Protein AF-A0A401PJQ5-F1 (afdb_monomer_lite)

Foldseek 3Di:
DVVVVVVVVVVVVVVVVVVVVVCVVPVDPDPPPPVPPPPPDQVPDPPDDPPVDPDPPPDDDDDPDPDDDDDDDPPPAPCCCVNPCNCVPPVPSNVCVVVVVDDDDHDDDDPPPDPDPPVPPPD

Secondary structure (DSSP, 8-state):
-HHHHHHHHHHHHHHHHHHHHHHHHHHS-------S-----GGGPPPPP--S-----SSPPPPS-S-------TT--HHHHTSTTHHHH-HHHHHHHHTTSS------PPSP-----------

Sequence (123 aa):
MRLRSSLFACCGLLVQLFGMAVFMRGFFPAPVKSFGSVKAKVSEIPGEPVLGLTSNWTRPPSPLFGRIVVMLVDALREDFVFGPKGRQFMPYVRHLVEQGSSHSFIAKAWPPTVTMPRIKVTF

pLDDT: mean 74.14, std 17.36, range [36.75, 95.88]

Radius of gyration: 26.5 Å; chains: 1; bounding box: 48×59×68 Å

Organism: Scyliorhinus torazame (NCBI:txid75743)

InterPro domains:
  IPR017850 Alkaline-phosphatase-like, core domain superfamily [SSF53649] (58-118)
  IPR039527 GPI ethanolamine phosphate transferase 2 [PTHR23072] (4-120)

Structure (mmCIF, N/CA/C/O backbone):
data_AF-A0A401PJQ5-F1
#
_entry.id   AF-A0A401PJQ5-F1
#
loop_
_atom_site.group_PDB
_atom_site.id
_atom_site.type_symbol
_atom_site.label_atom_id
_atom_site.label_alt_id
_atom_site.label_comp_id
_atom_site.label_asym_id
_atom_site.label_entity_id
_atom_site.label_seq_id
_atom_site.pdbx_PDB_ins_code
_atom_site.Cartn_x
_atom_site.Cartn_y
_atom_site.Cartn_z
_atom_site.occupancy
_atom_site.B_iso_or_equiv
_atom_site.auth_seq_id
_atom_site.auth_comp_id
_atom_site.auth_asym_id
_atom_site.auth_atom_id
_atom_site.pdbx_PDB_model_num
ATOM 1 N N . MET A 1 1 ? 12.754 43.739 44.731 1.00 54.50 1 MET A N 1
ATOM 2 C CA . MET A 1 1 ? 12.802 42.284 44.431 1.00 54.50 1 MET A CA 1
ATOM 3 C C . MET A 1 1 ? 12.071 41.875 43.141 1.00 54.50 1 MET A C 1
ATOM 5 O O . MET A 1 1 ? 12.561 40.983 42.465 1.00 54.50 1 MET A O 1
ATOM 9 N N . ARG A 1 2 ? 10.968 42.533 42.737 1.00 59.19 2 ARG A N 1
ATOM 10 C CA . ARG A 1 2 ? 10.172 42.160 41.541 1.00 59.19 2 ARG A CA 1
ATOM 11 C C . ARG A 1 2 ? 10.888 42.314 40.183 1.00 59.19 2 ARG A C 1
ATOM 13 O O . ARG A 1 2 ? 10.702 41.472 39.314 1.00 59.19 2 ARG A O 1
ATOM 20 N N . LEU A 1 3 ? 11.755 43.321 40.014 1.00 61.19 3 LEU A N 1
ATOM 21 C CA . LEU A 1 3 ? 12.453 43.563 38.735 1.00 61.19 3 LEU A CA 1
ATOM 22 C C . LEU A 1 3 ? 13.397 42.416 38.329 1.00 61.19 3 LEU A C 1
ATOM 24 O O . LEU A 1 3 ? 13.451 42.034 37.166 1.00 61.19 3 LEU A O 1
ATOM 28 N N . ARG A 1 4 ? 14.119 41.838 39.298 1.00 72.56 4 ARG A N 1
ATOM 29 C CA . ARG A 1 4 ? 15.078 40.748 39.047 1.00 72.56 4 ARG A CA 1
ATOM 30 C C . ARG A 1 4 ? 14.359 39.448 38.681 1.00 72.56 4 ARG A C 1
ATOM 32 O O . ARG A 1 4 ? 14.789 38.761 37.770 1.00 72.56 4 ARG A O 1
ATOM 39 N N . SER A 1 5 ? 13.229 39.158 39.330 1.00 73.31 5 SER A N 1
ATOM 40 C CA . SER A 1 5 ? 12.391 37.991 39.016 1.00 73.31 5 SER A CA 1
ATOM 41 C C . SER A 1 5 ? 11.755 38.079 37.621 1.00 73.31 5 SER A C 1
ATOM 43 O O . SER A 1 5 ? 11.717 37.076 36.914 1.00 73.31 5 SER A O 1
ATOM 45 N N . SER A 1 6 ? 11.347 39.277 37.187 1.00 80.81 6 SER A N 1
ATOM 46 C CA . SER A 1 6 ? 10.815 39.506 35.835 1.00 80.81 6 SER A CA 1
ATOM 47 C C . SER A 1 6 ? 11.846 39.214 34.735 1.00 80.81 6 SER A C 1
ATOM 49 O O . SER A 1 6 ? 11.525 38.575 33.735 1.00 80.81 6 SER A O 1
ATOM 51 N N . LEU A 1 7 ? 13.112 39.595 34.944 1.00 85.50 7 LEU A N 1
ATOM 52 C CA . LEU A 1 7 ? 14.200 39.299 34.003 1.00 85.50 7 LEU A CA 1
ATOM 53 C C . LEU A 1 7 ? 14.441 37.790 33.851 1.00 85.50 7 LEU A C 1
ATOM 55 O O . LEU A 1 7 ? 14.606 37.308 32.732 1.00 85.50 7 LEU A O 1
ATOM 59 N N . PHE A 1 8 ? 14.408 37.035 34.954 1.00 87.00 8 PHE A N 1
ATOM 60 C CA . PHE A 1 8 ? 14.525 35.574 34.904 1.00 87.00 8 PHE A CA 1
ATOM 61 C C . PHE A 1 8 ? 13.330 34.921 34.198 1.00 87.00 8 PHE A C 1
ATOM 63 O O . PHE A 1 8 ? 13.528 34.012 33.394 1.00 87.00 8 PHE A O 1
ATOM 70 N N . ALA A 1 9 ? 12.109 35.414 34.431 1.00 89.50 9 ALA A N 1
ATOM 71 C CA . ALA A 1 9 ? 10.916 34.929 33.737 1.00 89.50 9 ALA A CA 1
ATOM 72 C C . ALA A 1 9 ? 10.973 35.211 32.223 1.00 89.50 9 ALA A C 1
ATOM 74 O O . ALA A 1 9 ? 10.678 34.331 31.417 1.00 89.50 9 ALA A O 1
ATOM 75 N N . CYS A 1 10 ? 11.422 36.407 31.832 1.00 92.12 10 CYS A N 1
ATOM 76 C CA . CYS A 1 10 ? 11.614 36.779 30.430 1.00 92.12 10 CYS A CA 1
ATOM 77 C C . CYS A 1 10 ? 12.670 35.892 29.747 1.00 92.12 10 CYS A C 1
ATOM 79 O O . CYS A 1 10 ? 12.433 35.367 28.661 1.00 92.12 10 CYS A O 1
ATOM 81 N N . CYS A 1 11 ? 13.800 35.647 30.416 1.00 91.94 11 CYS A N 1
ATOM 82 C CA . CYS A 1 11 ? 14.838 34.743 29.921 1.00 91.94 11 CYS A CA 1
ATOM 83 C C . CYS A 1 11 ? 14.301 33.314 29.708 1.00 91.94 11 CYS A C 1
ATOM 85 O O . CYS A 1 11 ? 14.534 32.717 28.657 1.00 91.94 11 CYS A O 1
ATOM 87 N N . GLY A 1 12 ? 13.510 32.792 30.654 1.00 92.75 12 GLY A N 1
ATOM 88 C CA . GLY A 1 12 ? 12.870 31.479 30.525 1.00 92.75 12 GLY A CA 1
ATOM 89 C C . GLY A 1 12 ? 11.929 31.381 29.319 1.00 92.75 12 GLY A C 1
ATOM 90 O O . GLY A 1 12 ? 11.997 30.411 28.564 1.00 92.75 12 GLY A O 1
ATOM 91 N N . LEU A 1 13 ? 11.111 32.414 29.082 1.00 95.19 13 LEU A N 1
ATOM 92 C CA . LEU A 1 13 ? 10.221 32.473 27.916 1.00 95.19 13 LEU A CA 1
ATOM 93 C C . LEU A 1 13 ? 10.998 32.464 26.593 1.00 95.19 13 LEU A C 1
ATOM 95 O O . LEU A 1 13 ? 10.608 31.761 25.661 1.00 95.19 13 LEU A O 1
ATOM 99 N N . LEU A 1 14 ? 12.117 33.189 26.513 1.00 95.56 14 LEU A N 1
ATOM 100 C CA . LEU A 1 14 ? 12.961 33.211 25.314 1.00 95.56 14 LEU A CA 1
ATOM 101 C C . LEU A 1 14 ? 13.580 31.840 25.019 1.00 95.56 14 LEU A C 1
ATOM 103 O O . LEU A 1 14 ? 13.562 31.397 23.870 1.00 95.56 14 LEU A O 1
ATOM 107 N N . VAL A 1 15 ? 14.072 31.141 26.046 1.00 95.62 15 VAL A N 1
ATOM 108 C CA . VAL A 1 15 ? 14.618 29.782 25.894 1.00 95.62 15 VAL A CA 1
ATOM 109 C C . VAL A 1 15 ? 13.535 28.808 25.424 1.00 95.62 15 VAL A C 1
ATOM 111 O O . VAL A 1 15 ? 13.790 27.978 24.551 1.00 95.62 15 VAL A O 1
ATOM 114 N N . GLN A 1 16 ? 12.310 28.932 25.939 1.00 95.19 16 GLN A N 1
ATOM 115 C CA . GLN A 1 16 ? 11.201 28.065 25.546 1.00 95.19 16 GLN A CA 1
ATOM 116 C C . GLN A 1 16 ? 10.743 28.318 24.101 1.00 95.19 16 GLN A C 1
ATOM 118 O O . GLN A 1 16 ? 10.508 27.363 23.357 1.00 95.19 16 GLN A O 1
ATOM 123 N N . LEU A 1 17 ? 10.690 29.583 23.668 1.00 95.88 17 LEU A N 1
ATOM 124 C CA . LEU A 1 17 ? 10.423 29.943 22.271 1.00 95.88 17 LEU A CA 1
ATOM 125 C C . LEU A 1 17 ? 11.518 29.424 21.331 1.00 95.88 17 LEU A C 1
ATOM 127 O O . LEU A 1 17 ? 11.214 28.896 20.260 1.00 95.88 17 LEU A O 1
ATOM 131 N N . PHE A 1 18 ? 12.783 29.513 21.746 1.00 95.56 18 PHE A N 1
ATOM 132 C CA . PHE A 1 18 ? 13.904 28.972 20.983 1.00 95.56 18 PHE A CA 1
ATOM 133 C C . PHE A 1 18 ? 13.821 27.443 20.854 1.00 95.56 18 PHE A C 1
ATOM 135 O O . PHE A 1 18 ? 13.942 26.910 19.750 1.00 95.56 18 PHE A O 1
ATOM 142 N N . GLY A 1 19 ? 13.531 26.736 21.952 1.00 93.75 19 GLY A N 1
ATOM 143 C CA . GLY A 1 19 ? 13.325 25.286 21.943 1.00 93.75 19 GLY A CA 1
ATOM 144 C C . GLY A 1 19 ? 12.174 24.859 21.028 1.00 93.75 19 GLY A C 1
ATOM 145 O O . GLY A 1 19 ? 12.327 23.922 20.245 1.00 93.75 19 GLY A O 1
ATOM 146 N N . MET A 1 20 ? 11.058 25.595 21.051 1.00 93.12 20 MET A N 1
ATOM 147 C CA . MET A 1 20 ? 9.924 25.361 20.152 1.00 93.12 20 MET A CA 1
ATOM 148 C C . MET A 1 20 ? 10.316 25.535 18.676 1.00 93.12 20 MET A C 1
ATOM 150 O O . MET A 1 20 ? 9.940 24.719 17.836 1.00 93.12 20 MET A O 1
ATOM 154 N N . ALA A 1 21 ? 11.105 26.563 18.348 1.00 89.81 21 ALA A N 1
ATOM 155 C CA . ALA A 1 21 ? 11.563 26.805 16.980 1.00 89.81 21 ALA A CA 1
ATOM 156 C C . ALA A 1 21 ? 12.492 25.689 16.468 1.00 89.81 21 ALA A C 1
ATOM 158 O O . ALA A 1 21 ? 12.339 25.229 15.334 1.00 89.81 21 ALA A O 1
ATOM 159 N N . VAL A 1 22 ? 13.422 25.216 17.307 1.00 90.44 22 VAL A N 1
ATOM 160 C CA . VAL A 1 22 ? 14.299 24.079 16.977 1.00 90.44 22 VAL A CA 1
ATOM 161 C C . VAL A 1 22 ? 13.482 22.798 16.810 1.00 90.44 22 VAL A C 1
ATOM 163 O O . VAL A 1 22 ? 13.694 22.070 15.840 1.00 90.44 22 VAL A O 1
ATOM 166 N N . PHE A 1 23 ? 12.510 22.556 17.697 1.00 89.94 23 PHE A N 1
ATOM 167 C CA . PHE A 1 23 ? 11.609 21.411 17.598 1.00 89.94 23 PHE A CA 1
ATOM 168 C C . PHE A 1 23 ? 10.824 21.437 16.287 1.00 89.94 23 PHE A C 1
ATOM 170 O O . PHE A 1 23 ? 10.874 20.468 15.544 1.00 89.94 23 PHE A O 1
ATOM 177 N N . MET A 1 24 ? 10.180 22.550 15.928 1.00 85.50 24 MET A N 1
ATOM 178 C CA . MET A 1 24 ? 9.448 22.631 14.658 1.00 85.50 24 MET A CA 1
ATOM 179 C C . MET A 1 24 ? 10.358 22.475 13.432 1.00 85.50 24 MET A C 1
ATOM 181 O O . MET A 1 24 ? 9.939 21.906 12.428 1.00 85.50 24 MET A O 1
ATOM 185 N N . ARG A 1 25 ? 11.613 22.936 13.498 1.00 81.06 25 ARG A N 1
ATOM 186 C CA . ARG A 1 25 ? 12.569 22.777 12.393 1.00 81.06 25 ARG A CA 1
ATOM 187 C C . ARG A 1 25 ? 13.081 21.338 12.244 1.00 81.06 25 ARG A C 1
ATOM 189 O O . ARG A 1 25 ? 13.366 20.930 11.123 1.00 81.06 25 ARG A O 1
ATOM 196 N N . GLY A 1 26 ? 13.245 20.605 13.346 1.00 79.38 26 GLY A N 1
ATOM 197 C CA . GLY A 1 26 ? 13.801 19.246 13.348 1.00 79.38 26 GLY A CA 1
ATOM 198 C C . GLY A 1 26 ? 12.761 18.122 13.342 1.00 79.38 26 GLY A C 1
ATOM 199 O O . GLY A 1 26 ? 13.030 17.053 12.805 1.00 79.38 26 GLY A O 1
ATOM 200 N N . PHE A 1 27 ? 11.587 18.348 13.933 1.00 78.31 27 PHE A N 1
ATOM 201 C CA . PHE A 1 27 ? 10.538 17.338 14.095 1.00 78.31 27 PHE A CA 1
ATOM 202 C C . PHE A 1 27 ? 9.754 17.105 12.809 1.00 78.31 27 PHE A C 1
ATOM 204 O O . PHE A 1 27 ? 9.408 15.969 12.492 1.00 78.31 27 PHE A O 1
ATOM 211 N N . PHE A 1 28 ? 9.472 18.168 12.054 1.00 72.50 28 PHE A N 1
ATOM 212 C CA . PHE A 1 28 ? 8.796 18.014 10.778 1.00 72.50 28 PHE A CA 1
ATOM 213 C C . PHE A 1 28 ? 9.839 17.687 9.710 1.00 72.50 28 PHE A C 1
ATOM 215 O O . PHE A 1 28 ? 10.701 18.530 9.446 1.00 72.50 28 PHE A O 1
ATOM 222 N N . PRO A 1 29 ? 9.791 16.498 9.078 1.00 62.25 29 PRO A N 1
ATOM 223 C CA . PRO A 1 29 ? 10.630 16.225 7.926 1.00 62.25 29 PRO A CA 1
ATOM 224 C C . PRO A 1 29 ? 10.300 17.279 6.873 1.00 62.25 29 PRO A C 1
ATOM 226 O O . PRO A 1 29 ? 9.196 17.302 6.324 1.00 62.25 29 PRO A O 1
ATOM 229 N N . ALA A 1 30 ? 11.236 18.201 6.639 1.00 63.69 30 ALA A N 1
ATOM 230 C CA . ALA A 1 30 ? 11.081 19.191 5.592 1.00 63.69 30 ALA A CA 1
ATOM 231 C C . ALA A 1 30 ? 10.827 18.417 4.294 1.00 63.69 30 ALA A C 1
ATOM 233 O O . ALA A 1 30 ? 11.608 17.510 3.989 1.00 63.69 30 ALA A O 1
ATOM 234 N N . PRO A 1 31 ? 9.748 18.714 3.549 1.00 56.50 31 PRO A N 1
ATOM 235 C CA . PRO A 1 31 ? 9.488 18.024 2.303 1.00 56.50 31 PRO A CA 1
ATOM 236 C C . PRO A 1 31 ? 10.698 18.266 1.411 1.00 56.50 31 PRO A C 1
ATOM 238 O O . PRO A 1 31 ? 10.929 19.384 0.942 1.00 56.50 31 PRO A O 1
ATOM 241 N N . VAL A 1 32 ? 11.502 17.221 1.210 1.00 58.50 32 VAL A N 1
ATOM 242 C CA . VAL A 1 32 ? 12.496 17.204 0.150 1.00 58.50 32 VAL A CA 1
ATOM 243 C C . VAL A 1 32 ? 11.699 17.427 -1.121 1.00 58.50 32 VAL A C 1
ATOM 245 O O . VAL A 1 32 ? 10.921 16.578 -1.550 1.00 58.50 32 VAL A O 1
ATOM 248 N N . LYS A 1 33 ? 11.801 18.635 -1.676 1.00 49.34 33 LYS A N 1
ATOM 249 C CA . LYS A 1 33 ? 11.194 18.993 -2.954 1.00 49.34 33 LYS A CA 1
ATOM 250 C C . LYS A 1 33 ? 11.938 18.232 -4.055 1.00 49.34 33 LYS A C 1
ATOM 252 O O . LYS A 1 33 ? 12.645 18.830 -4.851 1.00 49.34 33 LYS A O 1
ATOM 257 N N . SER A 1 34 ? 11.778 16.912 -4.112 1.00 48.25 34 SER A N 1
ATOM 258 C CA . SER A 1 34 ? 12.155 16.082 -5.259 1.00 48.25 34 SER A CA 1
ATOM 259 C C . SER A 1 34 ? 11.029 16.022 -6.300 1.00 48.25 34 SER A C 1
ATOM 261 O O . SER A 1 34 ? 11.048 15.202 -7.210 1.00 48.25 34 SER A O 1
ATOM 263 N N . PHE A 1 35 ? 10.063 16.948 -6.228 1.00 45.22 35 PHE A N 1
ATOM 264 C CA . PHE A 1 35 ? 9.063 17.197 -7.272 1.00 45.22 35 PHE A CA 1
ATOM 265 C C . PHE A 1 35 ? 9.624 17.968 -8.483 1.00 45.22 35 PHE A C 1
ATOM 267 O O . PHE A 1 35 ? 8.868 18.466 -9.311 1.00 45.22 35 PHE A O 1
ATOM 274 N N . GLY A 1 36 ? 10.945 18.071 -8.610 1.00 46.00 36 GLY A N 1
ATOM 275 C CA . GLY A 1 36 ? 11.601 18.427 -9.859 1.00 46.00 36 GLY A CA 1
ATOM 276 C C . GLY A 1 36 ? 12.140 17.152 -10.475 1.00 46.00 36 GLY A C 1
ATOM 277 O O . GLY A 1 36 ? 13.019 16.541 -9.885 1.00 46.00 36 GLY A O 1
ATOM 278 N N . SER A 1 37 ? 11.585 16.763 -11.622 1.00 46.72 37 SER A N 1
ATOM 279 C CA . SER A 1 37 ? 12.082 15.738 -12.543 1.00 46.72 37 SER A CA 1
ATOM 280 C C . SER A 1 37 ? 13.614 15.641 -12.528 1.00 46.72 37 SER A C 1
ATOM 282 O O . SER A 1 37 ? 14.303 16.299 -13.309 1.00 46.72 37 SER A O 1
ATOM 284 N N . VAL A 1 38 ? 14.166 14.815 -11.638 1.00 45.59 38 VAL A N 1
ATOM 285 C CA . VAL A 1 38 ? 15.519 14.310 -11.802 1.00 45.59 38 VAL A CA 1
ATOM 286 C C . VAL A 1 38 ? 15.364 13.322 -12.941 1.00 45.59 38 VAL A C 1
ATOM 288 O O . VAL A 1 38 ? 15.048 12.153 -12.737 1.00 45.59 38 VAL A O 1
ATOM 291 N N . LYS A 1 39 ? 15.511 13.817 -14.177 1.00 48.69 39 LYS A N 1
ATOM 292 C CA . LYS A 1 39 ? 16.011 12.979 -15.262 1.00 48.69 39 LYS A CA 1
ATOM 293 C C . LYS A 1 39 ? 17.217 12.282 -14.656 1.00 48.69 39 LYS A C 1
ATOM 295 O O . LYS A 1 39 ? 18.217 12.958 -14.421 1.00 48.69 39 LYS A O 1
ATOM 300 N N . ALA A 1 40 ? 17.071 11.001 -14.321 1.00 48.94 40 ALA A N 1
ATOM 301 C CA . ALA A 1 40 ? 18.149 10.185 -13.800 1.00 48.94 40 ALA A CA 1
ATOM 302 C C . ALA A 1 40 ? 19.340 10.415 -14.731 1.00 48.94 40 ALA A C 1
ATOM 304 O O . ALA A 1 40 ? 19.300 10.047 -15.909 1.00 48.94 40 ALA A O 1
ATOM 305 N N . LYS A 1 41 ? 20.338 11.169 -14.259 1.00 47.75 41 LYS A N 1
ATOM 306 C CA . LYS A 1 41 ? 21.559 11.357 -15.026 1.00 47.75 41 LYS A CA 1
ATOM 307 C C . LYS A 1 41 ? 22.153 9.964 -15.127 1.00 47.75 41 LYS A C 1
ATOM 309 O O . LYS A 1 41 ? 22.316 9.285 -14.121 1.00 47.75 41 LYS A O 1
ATOM 314 N N . VAL A 1 42 ? 22.463 9.552 -16.351 1.00 53.94 42 VAL A N 1
ATOM 315 C CA . VAL A 1 42 ? 23.054 8.248 -16.693 1.00 53.94 42 VAL A CA 1
ATOM 316 C C . VAL A 1 42 ? 24.268 7.897 -15.813 1.00 53.94 42 VAL A C 1
ATOM 318 O O . VAL A 1 42 ? 24.581 6.728 -15.641 1.00 53.94 42 VAL A O 1
ATOM 321 N N . SER A 1 43 ? 24.914 8.895 -15.207 1.00 53.50 43 SER A N 1
ATOM 322 C CA . SER A 1 43 ? 26.043 8.749 -14.288 1.00 53.50 43 SER A CA 1
ATOM 323 C C . SER A 1 43 ? 25.710 8.261 -12.866 1.00 53.50 43 SER A C 1
ATOM 325 O O . SER A 1 43 ? 26.645 7.985 -12.128 1.00 53.50 43 SER A O 1
ATOM 327 N N . GLU A 1 44 ? 24.439 8.189 -12.450 1.00 52.88 44 GLU A N 1
ATOM 328 C CA . GLU A 1 44 ? 24.033 7.806 -11.075 1.00 52.88 44 GLU A CA 1
ATOM 329 C C . GLU A 1 44 ? 23.298 6.455 -10.997 1.00 52.88 44 GLU A C 1
ATOM 331 O O . GLU A 1 44 ? 22.743 6.104 -9.957 1.00 52.88 44 GLU A O 1
ATOM 336 N N . ILE A 1 45 ? 23.276 5.680 -12.085 1.00 55.59 45 ILE A N 1
ATOM 337 C CA . ILE A 1 45 ? 22.680 4.339 -12.084 1.00 55.59 45 ILE A CA 1
ATOM 338 C C . ILE A 1 45 ? 23.638 3.392 -11.336 1.00 55.59 45 ILE A C 1
ATOM 340 O O . ILE A 1 45 ? 24.798 3.284 -11.742 1.00 55.59 45 ILE A O 1
ATOM 344 N N . PRO A 1 46 ? 23.202 2.705 -10.259 1.00 57.44 46 PRO A N 1
ATOM 345 C CA . PRO A 1 46 ? 24.003 1.665 -9.621 1.00 57.44 46 PRO A CA 1
ATOM 346 C C . PRO A 1 46 ? 24.369 0.594 -10.652 1.00 57.44 46 PRO A C 1
ATOM 348 O O . PRO A 1 46 ? 23.508 0.174 -11.425 1.00 57.44 46 PRO A O 1
ATOM 351 N N . GLY A 1 47 ? 25.633 0.162 -10.677 1.00 57.78 47 GLY A N 1
ATOM 352 C CA . GLY A 1 47 ? 26.068 -0.920 -11.561 1.00 57.78 47 GLY A CA 1
ATOM 353 C C . GLY A 1 47 ? 25.197 -2.164 -11.372 1.00 57.78 47 GLY A C 1
ATOM 354 O O . GLY A 1 47 ? 24.810 -2.478 -10.245 1.00 57.78 47 GLY A O 1
ATOM 355 N N . GLU A 1 48 ? 24.854 -2.841 -12.470 1.00 57.94 48 GLU A N 1
ATOM 356 C CA . GLU A 1 48 ? 24.016 -4.040 -12.417 1.00 57.94 48 GLU A CA 1
ATOM 357 C C . GLU A 1 48 ? 24.629 -5.092 -11.472 1.00 57.94 48 GLU A C 1
ATOM 359 O O . GLU A 1 48 ? 25.857 -5.245 -11.441 1.00 57.94 48 GLU A O 1
ATOM 364 N N . PRO A 1 49 ? 23.811 -5.827 -10.693 1.00 54.66 49 PRO A N 1
ATOM 365 C CA . PRO A 1 49 ? 24.312 -6.923 -9.877 1.00 54.66 49 PRO A CA 1
ATOM 366 C C . PRO A 1 49 ? 25.011 -7.932 -10.792 1.00 54.66 49 PRO A C 1
ATOM 368 O O . PRO A 1 49 ? 24.402 -8.485 -11.708 1.00 54.66 49 PRO A O 1
ATOM 371 N N . VAL A 1 50 ? 26.307 -8.149 -10.555 1.00 57.62 50 VAL A N 1
ATOM 372 C CA . VAL A 1 50 ? 27.163 -9.026 -11.363 1.00 57.62 50 VAL A CA 1
ATOM 373 C C . VAL A 1 50 ? 26.742 -10.480 -11.140 1.00 57.62 50 VAL A C 1
ATOM 375 O O . VAL A 1 50 ? 27.321 -11.207 -10.341 1.00 57.62 50 VAL A O 1
ATOM 378 N N . LEU A 1 51 ? 25.717 -10.915 -11.869 1.00 54.28 51 LEU A N 1
ATOM 379 C CA . LEU A 1 51 ? 25.241 -12.301 -11.933 1.00 54.28 51 LEU A CA 1
ATOM 380 C C . LEU A 1 51 ? 26.026 -13.134 -12.968 1.00 54.28 51 LEU A C 1
ATOM 382 O O . LEU A 1 51 ? 25.518 -14.107 -13.513 1.00 54.28 51 LEU A O 1
ATOM 386 N N . GLY A 1 52 ? 27.271 -12.747 -13.272 1.00 53.03 52 GLY A N 1
ATOM 387 C CA . GLY A 1 52 ? 28.137 -13.452 -14.228 1.00 53.03 52 GLY A CA 1
ATOM 388 C C . GLY A 1 52 ? 27.731 -13.317 -15.701 1.00 53.03 52 GLY A C 1
ATOM 389 O O . GLY A 1 52 ? 28.395 -13.876 -16.568 1.00 53.03 52 GLY A O 1
ATOM 390 N N . LEU A 1 53 ? 26.679 -12.554 -16.006 1.00 53.59 53 LEU A N 1
ATOM 391 C CA . LEU A 1 53 ? 26.275 -12.208 -17.366 1.00 53.59 53 LEU A CA 1
ATOM 392 C C . LEU A 1 53 ? 26.824 -10.818 -17.691 1.00 53.59 53 LEU A C 1
ATOM 394 O O . LEU A 1 53 ? 26.300 -9.809 -17.228 1.00 53.59 53 LEU A O 1
ATOM 398 N N . THR A 1 54 ? 27.907 -10.756 -18.463 1.00 54.00 54 THR A N 1
ATOM 399 C CA . THR A 1 54 ? 28.447 -9.487 -18.963 1.00 54.00 54 THR A CA 1
ATOM 400 C C . THR A 1 54 ? 2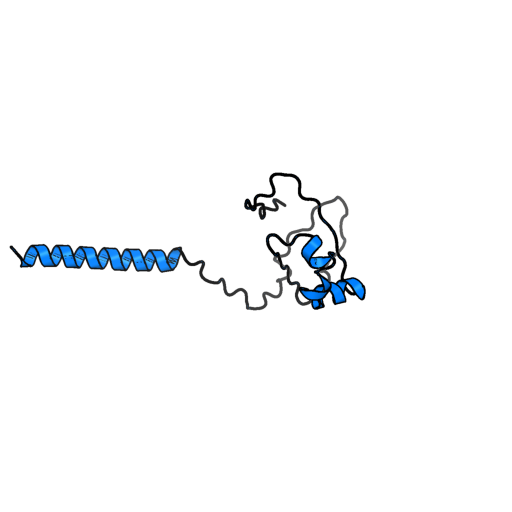7.457 -8.891 -19.963 1.00 54.00 54 THR A C 1
ATOM 402 O O . THR A 1 54 ? 27.379 -9.331 -21.113 1.00 54.00 54 THR A O 1
ATOM 405 N N . SER A 1 55 ? 26.663 -7.916 -19.533 1.00 57.84 55 SER A N 1
ATOM 406 C CA . SER A 1 55 ? 25.738 -7.200 -20.401 1.00 57.84 55 SER A CA 1
ATOM 407 C C . SER A 1 55 ? 26.548 -6.198 -21.257 1.00 57.84 55 SER A C 1
ATOM 409 O O . SER A 1 55 ? 27.152 -5.258 -20.751 1.00 57.84 55 SER A O 1
ATOM 411 N N . ASN A 1 56 ? 26.631 -6.413 -22.582 1.00 60.03 56 ASN A N 1
ATOM 412 C CA . ASN A 1 56 ? 27.373 -5.550 -23.532 1.00 60.03 56 ASN A CA 1
ATOM 413 C C . ASN A 1 56 ? 26.605 -4.249 -23.861 1.00 60.03 56 ASN A C 1
ATOM 415 O O . ASN A 1 56 ? 26.475 -3.838 -25.016 1.00 60.03 56 ASN A O 1
ATOM 419 N N . TRP A 1 57 ? 26.010 -3.626 -22.845 1.00 58.50 57 TRP A N 1
ATOM 420 C CA . TRP A 1 57 ? 25.227 -2.408 -23.007 1.00 58.50 57 TRP A CA 1
ATOM 421 C C . TRP A 1 57 ? 26.156 -1.205 -22.846 1.00 58.50 57 TRP A C 1
ATOM 423 O O . TRP A 1 57 ? 26.463 -0.764 -21.746 1.00 58.50 57 TRP A O 1
ATOM 433 N N . THR A 1 58 ? 26.613 -0.651 -23.971 1.00 61.41 58 THR A N 1
ATOM 434 C CA . THR A 1 58 ? 27.418 0.589 -24.013 1.00 61.41 58 THR A CA 1
ATOM 435 C C . THR A 1 58 ? 26.601 1.846 -23.706 1.00 61.41 58 THR A C 1
ATOM 437 O O . THR A 1 58 ? 27.166 2.915 -23.471 1.00 61.41 58 THR A O 1
ATOM 440 N N . ARG A 1 59 ? 25.267 1.747 -23.724 1.00 62.41 59 ARG A N 1
ATOM 441 C CA . ARG A 1 59 ? 24.333 2.820 -23.372 1.00 62.41 59 ARG A CA 1
ATOM 442 C C . ARG A 1 59 ? 23.189 2.232 -22.551 1.00 62.41 59 ARG A C 1
ATOM 444 O O . ARG A 1 59 ? 22.718 1.148 -22.899 1.00 62.41 59 ARG A O 1
ATOM 451 N N . PRO A 1 60 ? 22.717 2.930 -21.505 1.00 65.06 60 PRO A N 1
ATOM 452 C CA . PRO A 1 60 ? 21.559 2.470 -20.759 1.00 65.06 60 PRO A CA 1
ATOM 453 C C . PRO A 1 60 ? 20.332 2.424 -21.684 1.00 65.06 60 PRO A C 1
ATOM 455 O O . PRO A 1 60 ? 20.174 3.319 -22.527 1.00 65.06 60 PRO A O 1
ATOM 458 N N . PRO A 1 61 ? 19.460 1.411 -21.546 1.00 71.50 61 PRO A N 1
ATOM 459 C CA . PRO A 1 61 ? 18.201 1.376 -22.275 1.00 71.50 61 PRO A CA 1
ATOM 460 C C . PRO A 1 61 ? 17.377 2.632 -21.975 1.00 71.50 61 PRO A C 1
ATOM 462 O O . PRO A 1 61 ? 17.388 3.161 -20.860 1.00 71.50 61 PRO A O 1
ATOM 465 N N . SER A 1 62 ? 16.637 3.112 -22.975 1.00 72.88 62 SER A N 1
ATOM 466 C CA . SER A 1 62 ? 15.647 4.165 -22.754 1.00 72.88 62 SER A CA 1
ATOM 467 C C . SER A 1 62 ? 14.626 3.702 -21.708 1.00 72.88 62 SER A C 1
ATOM 469 O O . SER A 1 62 ? 14.197 2.545 -21.766 1.00 72.88 62 SER A O 1
ATOM 471 N N . PRO A 1 63 ? 14.207 4.570 -20.771 1.00 72.81 63 PRO A N 1
ATOM 472 C CA . PRO A 1 63 ? 13.264 4.183 -19.729 1.00 72.81 63 PRO A CA 1
ATOM 473 C C . PRO A 1 63 ? 11.955 3.690 -20.356 1.00 72.81 63 PRO A C 1
ATOM 475 O O . PRO A 1 63 ? 11.341 4.397 -21.151 1.00 72.81 63 PRO A O 1
ATOM 478 N N . LEU A 1 64 ? 11.526 2.483 -19.978 1.00 77.25 64 LEU A N 1
ATOM 479 C CA . LEU A 1 64 ? 10.282 1.874 -20.468 1.00 7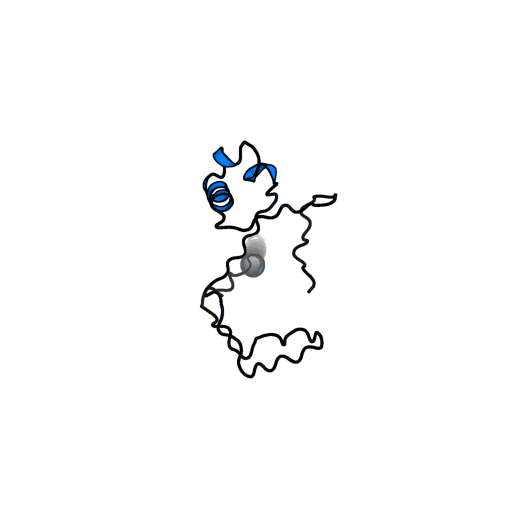7.25 64 LEU A CA 1
ATOM 480 C C . LEU A 1 64 ? 9.031 2.616 -19.969 1.00 77.25 64 LEU A C 1
ATOM 482 O O . LEU A 1 64 ? 7.996 2.605 -20.627 1.00 77.25 64 LEU A O 1
ATOM 486 N N . PHE A 1 65 ? 9.132 3.283 -18.815 1.00 78.50 65 PHE A N 1
ATOM 487 C CA . PHE A 1 65 ? 8.034 3.999 -18.172 1.00 78.50 65 PHE A CA 1
ATOM 488 C C . PHE A 1 65 ? 8.460 5.430 -17.837 1.00 78.50 65 PHE A C 1
ATOM 490 O O . PHE A 1 65 ? 9.507 5.645 -17.231 1.00 78.50 65 PHE A O 1
ATOM 497 N N . GLY A 1 66 ? 7.635 6.419 -18.193 1.00 81.94 66 GLY A N 1
ATOM 498 C CA . GLY A 1 66 ? 7.914 7.827 -17.878 1.00 81.94 66 GLY A CA 1
ATOM 499 C C . GLY A 1 66 ? 7.748 8.166 -16.391 1.00 81.94 66 GLY A C 1
ATOM 500 O O . GLY A 1 66 ? 8.460 9.020 -15.865 1.00 81.94 66 GLY A O 1
ATOM 501 N N . ARG A 1 67 ? 6.817 7.497 -15.698 1.00 81.06 67 ARG A N 1
ATOM 502 C CA . ARG A 1 67 ? 6.588 7.642 -14.256 1.00 81.06 67 ARG A CA 1
ATOM 503 C C . ARG A 1 67 ? 6.066 6.328 -13.685 1.00 81.06 67 ARG A C 1
ATOM 505 O O . ARG A 1 67 ? 5.138 5.746 -14.237 1.00 81.06 67 ARG A O 1
ATOM 512 N N . ILE A 1 68 ? 6.638 5.904 -12.563 1.00 85.19 68 ILE A N 1
ATOM 513 C CA . ILE A 1 68 ? 6.188 4.744 -11.791 1.00 85.19 68 ILE A CA 1
ATOM 514 C C . ILE A 1 68 ? 5.722 5.256 -10.429 1.00 85.19 68 ILE A C 1
ATOM 516 O O . ILE A 1 68 ? 6.413 6.055 -9.797 1.00 85.19 68 ILE A O 1
ATOM 520 N N . VAL A 1 69 ? 4.540 4.823 -9.993 1.00 86.94 69 VAL A N 1
ATOM 521 C CA . VAL A 1 69 ? 3.986 5.147 -8.674 1.00 86.94 69 VAL A CA 1
ATOM 522 C C . VAL A 1 69 ? 3.871 3.850 -7.887 1.00 86.94 69 VAL A C 1
ATOM 524 O O . VAL A 1 69 ? 3.124 2.957 -8.276 1.00 86.94 69 VAL A O 1
ATOM 527 N N . VAL A 1 70 ? 4.612 3.747 -6.784 1.00 88.88 70 VAL A N 1
ATOM 528 C CA . VAL A 1 70 ? 4.487 2.639 -5.831 1.00 88.88 70 VAL A CA 1
ATOM 529 C C . VAL A 1 70 ? 3.564 3.099 -4.709 1.00 88.88 70 VAL A C 1
ATOM 531 O O . VAL A 1 70 ? 3.888 4.039 -3.986 1.00 88.88 70 VAL A O 1
ATOM 534 N N . MET A 1 71 ? 2.404 2.458 -4.584 1.00 87.94 71 MET A N 1
ATOM 535 C CA . MET A 1 71 ? 1.414 2.753 -3.550 1.00 87.94 71 MET A CA 1
ATOM 536 C C . MET A 1 71 ? 1.346 1.584 -2.571 1.00 87.94 71 MET A C 1
ATOM 538 O O . MET A 1 71 ? 1.044 0.462 -2.967 1.00 87.94 71 MET A O 1
ATOM 542 N N . LEU A 1 72 ? 1.608 1.858 -1.295 1.00 87.38 72 LEU A N 1
ATOM 543 C CA . LEU A 1 72 ? 1.447 0.898 -0.209 1.00 87.38 72 LEU A CA 1
ATOM 544 C C . LEU A 1 72 ? 0.215 1.288 0.605 1.00 87.38 72 LEU A C 1
ATOM 546 O O . LEU A 1 72 ? 0.155 2.391 1.144 1.00 87.38 72 LEU A O 1
ATOM 550 N N . VAL A 1 73 ? -0.758 0.386 0.685 1.00 88.25 73 VAL A N 1
ATOM 551 C CA . VAL A 1 73 ? -1.958 0.560 1.508 1.00 88.25 73 VAL A CA 1
ATOM 552 C C . VAL A 1 73 ? -1.810 -0.335 2.726 1.00 88.25 73 VAL A C 1
ATOM 554 O O . VAL A 1 73 ? -1.722 -1.556 2.588 1.00 88.25 73 VAL A O 1
ATOM 557 N N . ASP A 1 74 ? -1.751 0.269 3.909 1.00 85.62 74 ASP A N 1
ATOM 558 C CA . ASP A 1 74 ? -1.655 -0.493 5.149 1.00 85.62 74 ASP A CA 1
ATOM 559 C C . ASP A 1 74 ? -2.947 -1.283 5.410 1.00 85.62 74 ASP A C 1
ATOM 561 O O . ASP A 1 74 ? -4.049 -0.819 5.109 1.00 85.62 74 ASP A O 1
ATOM 565 N N . ALA A 1 75 ? -2.797 -2.491 5.952 1.00 84.62 75 ALA A N 1
ATOM 566 C CA . ALA A 1 75 ?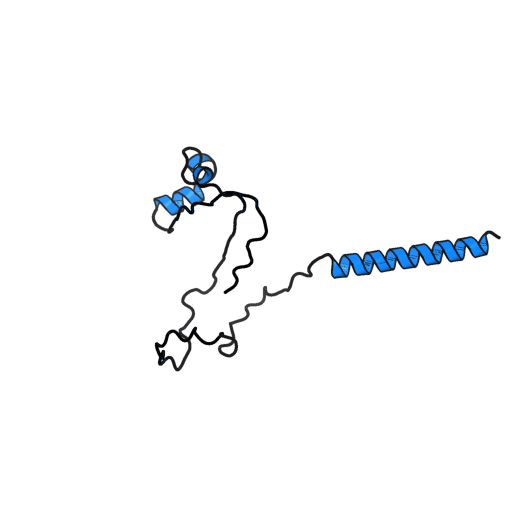 -3.886 -3.398 6.313 1.00 84.62 75 ALA A CA 1
ATOM 567 C C . ALA A 1 75 ? -4.920 -3.693 5.197 1.00 84.62 75 ALA A C 1
ATOM 569 O O . ALA A 1 75 ? -6.064 -4.055 5.493 1.00 84.62 75 ALA A O 1
ATOM 570 N N . LEU A 1 76 ? -4.539 -3.601 3.915 1.00 88.62 76 LEU A N 1
ATOM 571 C CA . LEU A 1 76 ? -5.402 -4.016 2.806 1.00 88.62 76 LEU A CA 1
ATOM 572 C C . LEU A 1 76 ? -5.466 -5.546 2.722 1.00 88.62 76 LEU A C 1
ATOM 574 O O . LEU A 1 76 ? -4.639 -6.197 2.083 1.00 88.62 76 LEU A O 1
ATOM 578 N N . ARG A 1 77 ? -6.463 -6.123 3.388 1.00 87.75 77 ARG A N 1
ATOM 579 C CA . ARG A 1 77 ? -6.735 -7.561 3.346 1.00 87.75 77 ARG A CA 1
ATOM 580 C C . ARG A 1 77 ? -7.357 -7.966 2.007 1.00 87.75 77 ARG A C 1
ATOM 582 O O . ARG A 1 77 ? -8.045 -7.180 1.355 1.00 87.75 77 ARG A O 1
ATOM 589 N N . GLU A 1 78 ? -7.146 -9.220 1.618 1.00 88.38 78 GLU A N 1
ATOM 590 C CA . GLU A 1 78 ? -7.657 -9.778 0.357 1.00 88.38 78 GLU A CA 1
ATOM 591 C C . GLU A 1 78 ? -9.190 -9.693 0.224 1.00 88.38 78 GLU A C 1
ATOM 593 O O . GLU A 1 78 ? -9.712 -9.422 -0.857 1.00 88.38 78 GLU A O 1
ATOM 598 N N . ASP A 1 79 ? -9.926 -9.853 1.325 1.00 89.62 79 ASP A N 1
ATOM 599 C CA . ASP A 1 79 ? -11.388 -9.897 1.353 1.00 89.62 79 ASP A CA 1
ATOM 600 C C . ASP A 1 79 ? -1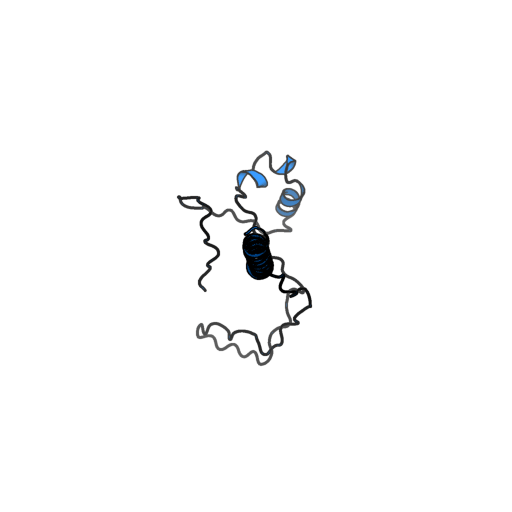2.030 -8.533 1.077 1.00 89.62 79 ASP A C 1
ATOM 602 O O . ASP A 1 79 ? -13.191 -8.469 0.667 1.00 89.62 79 ASP A O 1
ATOM 606 N N . PHE A 1 80 ? -11.283 -7.439 1.225 1.00 90.19 80 PHE A N 1
ATOM 607 C CA . PHE A 1 80 ? -11.773 -6.105 0.879 1.00 90.19 80 PHE A CA 1
ATOM 608 C C . PHE A 1 80 ? -11.844 -5.880 -0.630 1.00 90.19 80 PHE A C 1
ATOM 610 O O . PHE A 1 80 ? -12.729 -5.163 -1.089 1.00 90.19 80 PHE A O 1
ATOM 617 N N . VAL A 1 81 ? -10.952 -6.508 -1.402 1.00 90.62 81 VAL A N 1
ATOM 618 C CA . VAL A 1 81 ? -10.883 -6.338 -2.862 1.00 90.62 81 VAL A CA 1
ATOM 619 C C . VAL A 1 81 ? -11.563 -7.498 -3.587 1.00 90.62 81 VAL A C 1
ATOM 621 O O . VAL A 1 81 ? -12.358 -7.280 -4.502 1.00 90.62 81 VAL A O 1
ATOM 624 N N . PHE A 1 82 ? -11.268 -8.735 -3.177 1.00 89.06 82 PHE A N 1
ATOM 625 C CA . PHE A 1 82 ? -11.756 -9.954 -3.830 1.00 89.06 82 PHE A CA 1
ATOM 626 C C . PHE A 1 82 ? -13.008 -10.538 -3.178 1.00 89.06 82 PHE A C 1
ATOM 628 O O . PHE A 1 82 ? -13.655 -11.401 -3.768 1.00 89.06 82 PHE A O 1
ATOM 635 N N . GLY A 1 83 ? -13.363 -10.087 -1.973 1.00 87.94 83 GLY A N 1
ATOM 636 C CA . GLY A 1 83 ? -14.568 -10.545 -1.298 1.00 87.94 83 GLY A CA 1
ATOM 637 C C . GLY A 1 83 ? -15.855 -9.996 -1.928 1.00 87.94 83 GLY A C 1
ATOM 638 O O . GLY A 1 83 ? -15.828 -9.087 -2.762 1.00 87.94 83 GLY A O 1
ATOM 639 N N . PRO A 1 84 ? -17.023 -10.486 -1.478 1.00 87.00 84 PRO A N 1
ATOM 640 C CA . PRO A 1 84 ? -18.329 -10.105 -2.029 1.00 87.00 84 PRO A CA 1
ATOM 641 C C . PRO A 1 84 ? -18.621 -8.604 -1.894 1.00 87.00 84 PRO A C 1
ATOM 643 O O . PRO A 1 84 ? -19.324 -8.018 -2.713 1.00 87.00 84 PRO A O 1
ATOM 646 N N . LYS A 1 85 ? -18.038 -7.966 -0.875 1.00 87.12 85 LYS A N 1
ATOM 647 C CA . LYS A 1 85 ? -18.168 -6.533 -0.605 1.00 87.12 85 LYS A CA 1
ATOM 648 C C . LYS A 1 85 ? -17.238 -5.667 -1.468 1.00 87.12 85 LYS A C 1
ATOM 650 O O . LYS A 1 85 ? -17.478 -4.468 -1.587 1.00 87.12 85 LYS A O 1
ATOM 655 N N . GLY A 1 86 ? -16.222 -6.241 -2.116 1.00 85.75 86 GLY A N 1
ATOM 656 C CA . GLY A 1 86 ? -15.243 -5.481 -2.900 1.00 85.75 86 GLY A CA 1
ATOM 657 C C . GLY A 1 86 ? -15.855 -4.752 -4.093 1.00 85.75 86 GLY A C 1
ATOM 658 O O . GLY A 1 86 ? -15.487 -3.617 -4.376 1.00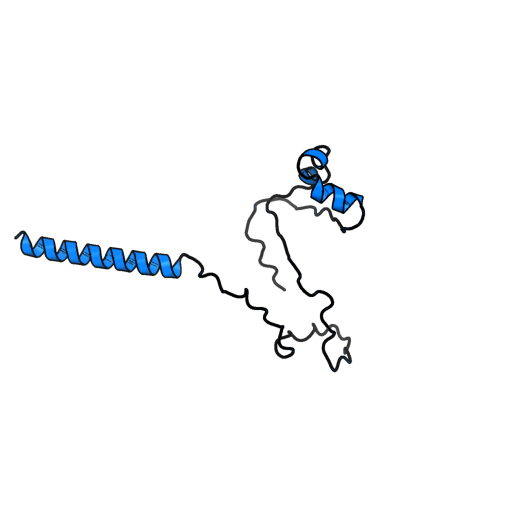 85.75 86 GLY A O 1
ATOM 659 N N . ARG A 1 87 ? -16.884 -5.327 -4.729 1.00 88.06 87 ARG A N 1
ATOM 660 C CA . ARG A 1 87 ? -17.611 -4.653 -5.819 1.00 88.06 87 ARG A CA 1
ATOM 661 C C . ARG A 1 87 ? -18.384 -3.417 -5.346 1.00 88.06 87 ARG A C 1
ATOM 663 O O . ARG A 1 87 ? -18.565 -2.487 -6.121 1.00 88.06 87 ARG A O 1
ATOM 670 N N . GLN A 1 88 ? -18.818 -3.409 -4.086 1.00 91.31 88 GLN A N 1
ATOM 671 C CA . GLN A 1 88 ? -19.569 -2.306 -3.491 1.00 91.31 88 GLN A CA 1
ATOM 672 C C . GLN A 1 88 ? -18.644 -1.192 -2.988 1.00 91.31 88 GLN A C 1
ATOM 674 O O . GLN A 1 88 ? -18.909 -0.022 -3.247 1.00 91.31 88 GLN A O 1
ATOM 679 N N . PHE A 1 89 ? -17.566 -1.538 -2.277 1.00 91.19 89 PHE A N 1
ATOM 680 C CA . PHE A 1 89 ? -16.694 -0.543 -1.635 1.00 91.19 89 PHE A CA 1
ATOM 681 C C . PHE A 1 89 ? -15.454 -0.173 -2.460 1.00 91.19 89 PHE A C 1
ATOM 683 O O . PHE A 1 89 ? -14.894 0.900 -2.258 1.00 91.19 89 PHE A O 1
ATOM 690 N N . MET A 1 90 ? -15.028 -1.022 -3.401 1.00 92.75 90 MET A N 1
ATOM 691 C CA . MET A 1 90 ? -13.872 -0.792 -4.280 1.00 92.75 90 MET A CA 1
ATOM 692 C C . MET A 1 90 ? -14.186 -1.109 -5.757 1.00 92.75 90 MET A C 1
ATOM 694 O O . MET A 1 90 ? -13.459 -1.876 -6.399 1.00 92.75 90 MET A O 1
ATOM 698 N N . PRO A 1 91 ? -15.239 -0.504 -6.345 1.00 92.00 91 PRO A N 1
ATOM 699 C CA . PRO A 1 91 ? -15.686 -0.824 -7.703 1.00 92.00 91 PRO A CA 1
ATOM 700 C C . PRO A 1 91 ? -14.602 -0.584 -8.761 1.00 92.00 91 PRO A C 1
ATOM 702 O O . PRO A 1 91 ? -14.468 -1.375 -9.690 1.00 92.00 91 PRO A O 1
ATOM 705 N N . TYR A 1 92 ? -13.792 0.468 -8.603 1.00 92.06 92 TYR A N 1
ATOM 706 C CA . TYR A 1 92 ? -12.726 0.810 -9.546 1.00 92.06 92 TYR A CA 1
ATOM 707 C C . TYR A 1 92 ? -11.593 -0.225 -9.557 1.00 92.06 92 TYR A C 1
ATOM 709 O O . TYR A 1 92 ? -11.219 -0.728 -10.614 1.00 92.06 92 TYR A O 1
ATOM 717 N N . VAL A 1 93 ? -11.081 -0.590 -8.376 1.00 91.56 93 VAL A N 1
ATOM 718 C CA . VAL A 1 93 ? -10.029 -1.613 -8.250 1.00 91.56 93 VAL A CA 1
ATOM 719 C C . VAL A 1 93 ? -10.541 -2.944 -8.786 1.00 91.56 93 VAL A C 1
ATOM 721 O O . VAL A 1 93 ? -9.851 -3.614 -9.550 1.00 91.56 93 VAL A O 1
ATOM 724 N N . ARG A 1 94 ? -11.786 -3.299 -8.448 1.00 91.81 94 ARG A N 1
ATOM 725 C CA . ARG A 1 94 ? -12.398 -4.534 -8.926 1.00 91.81 94 ARG A CA 1
ATOM 726 C C . ARG A 1 94 ? -12.550 -4.550 -10.447 1.00 91.81 94 ARG A C 1
ATOM 728 O O . ARG A 1 94 ? -12.240 -5.562 -11.065 1.00 91.81 94 ARG A O 1
ATOM 735 N N . HIS A 1 95 ? -12.960 -3.434 -11.045 1.00 92.50 95 HIS A N 1
ATOM 736 C CA . HIS A 1 95 ? -13.062 -3.297 -12.495 1.00 92.50 95 HIS A CA 1
ATOM 737 C C . HIS A 1 95 ? -11.707 -3.490 -13.191 1.00 92.50 95 HIS A C 1
ATOM 739 O O . HIS A 1 95 ? -11.628 -4.248 -14.151 1.00 92.50 95 HIS A O 1
ATOM 745 N N . LEU A 1 96 ? -10.627 -2.887 -12.680 1.00 92.44 96 LEU A N 1
ATOM 746 C CA . LEU A 1 96 ? -9.279 -3.058 -13.243 1.00 92.44 96 LEU A CA 1
ATOM 747 C C . LEU A 1 96 ? -8.786 -4.511 -13.199 1.00 92.44 96 LEU A C 1
ATOM 749 O O . LEU A 1 96 ? -8.104 -4.962 -14.120 1.00 92.44 96 LEU A O 1
ATOM 753 N N . VAL A 1 97 ? -9.123 -5.236 -12.132 1.00 90.38 97 VAL A N 1
ATOM 754 C CA . VAL A 1 97 ? -8.804 -6.662 -11.995 1.00 90.38 97 VAL A CA 1
ATOM 755 C C . VAL A 1 97 ? -9.642 -7.501 -12.965 1.00 90.38 97 VAL A C 1
ATOM 757 O O . VAL A 1 97 ? -9.098 -8.356 -13.655 1.00 90.38 97 VAL A O 1
ATOM 760 N N . GLU A 1 98 ? -10.951 -7.247 -13.062 1.00 89.88 98 GLU A N 1
ATOM 761 C CA . GLU A 1 98 ? -11.868 -8.010 -13.926 1.00 89.88 98 GLU A CA 1
ATOM 762 C C . GLU A 1 98 ? -11.618 -7.788 -15.425 1.00 89.88 98 GLU A C 1
ATOM 764 O O . GLU A 1 98 ? -11.781 -8.716 -16.210 1.00 89.88 98 GLU A O 1
ATOM 769 N N . GLN A 1 99 ? -11.205 -6.584 -15.828 1.00 91.75 99 GLN A N 1
ATOM 770 C CA . GLN A 1 99 ? -10.879 -6.264 -17.224 1.00 91.75 99 GLN A CA 1
ATOM 771 C C . GLN A 1 99 ? -9.528 -6.840 -17.683 1.00 91.75 99 GLN A C 1
ATOM 773 O O . GLN A 1 99 ? -9.191 -6.734 -18.858 1.00 91.75 99 GLN A O 1
ATOM 778 N N . GLY A 1 100 ? -8.726 -7.415 -16.778 1.00 88.94 100 GLY A N 1
ATOM 779 C CA . GLY A 1 100 ? -7.393 -7.933 -17.104 1.00 88.94 100 GLY A CA 1
ATOM 780 C C . GLY A 1 100 ? -6.330 -6.852 -17.335 1.00 88.94 100 GLY A C 1
ATOM 781 O O . GLY A 1 100 ? -5.198 -7.172 -17.683 1.00 88.94 100 GLY A O 1
ATOM 782 N N . SER A 1 101 ? -6.654 -5.578 -17.092 1.00 87.75 101 SER A N 1
ATOM 783 C CA . SER A 1 101 ? -5.721 -4.446 -17.210 1.00 87.75 101 SER A CA 1
ATOM 784 C C . SER A 1 101 ? -4.746 -4.334 -16.029 1.00 87.75 101 SER A C 1
ATOM 786 O O . SER A 1 101 ? -3.926 -3.419 -15.987 1.00 87.75 101 SER A O 1
ATOM 788 N N . SER A 1 102 ? -4.845 -5.232 -15.043 1.00 89.12 102 SER A N 1
ATOM 789 C CA . SER A 1 102 ? -3.952 -5.296 -13.886 1.00 89.12 102 SER A CA 1
ATOM 790 C C . SER A 1 102 ? -3.579 -6.740 -13.548 1.00 89.12 102 SER A C 1
ATOM 792 O O . SER A 1 102 ? -4.388 -7.654 -13.705 1.00 89.12 102 SER A O 1
ATOM 794 N N . HIS A 1 103 ? -2.360 -6.937 -13.043 1.00 87.44 103 HIS A N 1
ATOM 795 C CA . HIS A 1 103 ? -1.933 -8.204 -12.456 1.00 87.44 103 HIS A CA 1
ATOM 796 C C . HIS A 1 103 ? -2.091 -8.138 -10.939 1.00 87.44 103 HIS A C 1
ATOM 798 O O . HIS A 1 103 ? -1.488 -7.287 -10.284 1.00 87.44 103 HIS A O 1
ATOM 804 N N . SER A 1 104 ? -2.900 -9.037 -10.382 1.00 88.06 104 SER A N 1
ATOM 805 C CA . SER A 1 104 ? -3.194 -9.075 -8.953 1.00 88.06 104 SER A CA 1
ATOM 806 C C . SER A 1 104 ? -2.667 -10.351 -8.306 1.00 88.06 104 SER A C 1
ATOM 808 O O . SER A 1 104 ? -2.891 -11.441 -8.829 1.00 88.06 104 SER A O 1
ATOM 810 N N . PHE A 1 105 ? -2.032 -10.219 -7.143 1.00 86.44 105 PHE A N 1
ATOM 811 C CA . PHE A 1 105 ? -1.474 -11.336 -6.383 1.00 86.44 105 PHE A CA 1
ATOM 812 C C . PHE A 1 105 ? -1.987 -11.302 -4.947 1.00 86.44 105 PHE A C 1
ATOM 814 O O . PHE A 1 105 ? -2.126 -10.231 -4.356 1.00 86.44 105 PHE A O 1
ATOM 821 N N . ILE A 1 106 ? -2.236 -12.480 -4.384 1.00 87.62 106 ILE A N 1
ATOM 822 C CA . ILE A 1 106 ? -2.587 -12.647 -2.976 1.00 87.62 106 ILE A CA 1
ATOM 823 C C . ILE A 1 106 ? -1.339 -13.126 -2.242 1.00 87.62 106 ILE A C 1
ATOM 825 O O . ILE A 1 106 ? -0.809 -14.199 -2.529 1.00 87.62 106 ILE A O 1
ATOM 829 N N . ALA A 1 107 ? -0.864 -12.321 -1.295 1.00 85.12 107 ALA A N 1
ATOM 830 C CA . ALA A 1 107 ? 0.272 -12.663 -0.452 1.00 85.12 107 ALA A CA 1
ATOM 831 C C . ALA A 1 107 ? -0.212 -13.166 0.913 1.00 85.12 107 ALA A C 1
ATOM 833 O O . ALA A 1 107 ? -1.032 -12.525 1.570 1.00 85.12 107 ALA A O 1
ATOM 834 N N . LYS A 1 108 ? 0.334 -14.296 1.372 1.00 82.31 108 LYS A N 1
ATOM 835 C CA . LYS A 1 108 ? 0.059 -14.832 2.709 1.00 82.31 108 LYS A CA 1
ATOM 836 C C . LYS A 1 108 ? 1.048 -14.249 3.718 1.00 82.31 108 LYS A C 1
ATOM 838 O O . LYS A 1 108 ? 2.242 -14.528 3.643 1.00 82.31 108 LYS A O 1
ATOM 843 N N . ALA A 1 109 ? 0.549 -13.474 4.677 1.00 79.31 109 ALA A N 1
ATOM 844 C CA . ALA A 1 109 ? 1.337 -13.018 5.818 1.00 79.31 109 ALA A CA 1
ATOM 845 C C . ALA A 1 109 ? 1.318 -14.075 6.935 1.00 79.31 109 ALA A C 1
ATOM 847 O O . ALA A 1 109 ? 0.255 -14.571 7.311 1.00 79.31 109 ALA A O 1
ATOM 848 N N . TRP A 1 110 ? 2.490 -14.421 7.470 1.00 75.62 110 TRP A N 1
ATOM 849 C CA . TRP A 1 110 ? 2.609 -15.293 8.641 1.00 75.62 110 TRP A CA 1
ATOM 850 C C . TRP A 1 110 ? 2.481 -14.472 9.933 1.00 75.62 110 TRP A C 1
ATOM 852 O O . TRP A 1 110 ? 2.910 -13.316 9.961 1.00 75.62 110 TRP A O 1
ATOM 862 N N . PRO A 1 111 ? 1.901 -15.032 11.008 1.00 71.31 111 PRO A N 1
ATOM 863 C CA . PRO A 1 111 ? 1.822 -14.340 12.291 1.00 71.31 111 PRO A CA 1
ATOM 864 C C . PRO A 1 111 ? 3.232 -14.058 12.854 1.00 71.31 111 PRO A C 1
ATOM 866 O O . PRO A 1 111 ? 4.131 -14.877 12.652 1.00 71.31 111 PRO A O 1
ATOM 869 N N . PRO A 1 112 ? 3.451 -12.950 13.590 1.00 66.25 112 PRO A N 1
ATOM 870 C CA . PRO A 1 112 ? 2.472 -11.944 14.005 1.00 66.25 112 PRO A CA 1
ATOM 871 C C . PRO A 1 112 ? 2.215 -10.884 12.918 1.00 66.25 112 PRO A C 1
ATOM 873 O O . PRO A 1 112 ? 3.139 -10.251 12.415 1.00 66.25 112 PRO A O 1
ATOM 876 N N . THR A 1 113 ? 0.942 -10.629 12.602 1.00 59.66 113 THR A N 1
ATOM 877 C CA . THR A 1 113 ? 0.497 -9.597 11.642 1.00 59.66 113 THR A CA 1
ATOM 878 C C . THR A 1 113 ? 0.468 -8.211 12.288 1.00 59.66 113 THR A C 1
ATOM 880 O O . THR A 1 113 ? -0.522 -7.486 12.208 1.00 59.66 113 THR A O 1
ATOM 883 N N . VAL A 1 114 ? 1.534 -7.872 13.008 1.00 60.53 114 VAL A N 1
ATOM 884 C CA . VAL A 1 114 ? 1.716 -6.536 13.569 1.00 60.53 114 VAL A CA 1
ATOM 885 C C . VAL A 1 114 ? 2.393 -5.697 12.497 1.00 60.53 114 VAL A C 1
ATOM 887 O O . VAL A 1 114 ? 3.382 -6.129 11.902 1.00 60.53 114 VAL A O 1
ATOM 890 N N . THR A 1 115 ? 1.887 -4.487 12.278 1.00 59.69 115 THR A N 1
ATOM 891 C CA . THR A 1 115 ? 2.526 -3.435 11.482 1.00 59.69 115 THR A CA 1
ATOM 892 C C . THR A 1 115 ? 3.780 -2.916 12.196 1.00 59.69 115 THR A C 1
ATOM 894 O O . THR A 1 115 ? 3.891 -1.761 12.586 1.00 59.69 115 THR A O 1
ATOM 897 N N . MET A 1 116 ? 4.756 -3.798 12.416 1.00 53.78 116 MET A N 1
ATOM 898 C CA . MET A 1 116 ? 6.129 -3.397 12.700 1.00 53.78 116 MET A CA 1
ATOM 899 C C . MET A 1 116 ? 6.803 -2.945 11.397 1.00 53.78 116 MET A C 1
ATOM 901 O O . MET A 1 116 ? 6.431 -3.418 10.318 1.00 53.78 116 MET A O 1
ATOM 905 N N . PRO A 1 117 ? 7.813 -2.058 11.459 1.00 49.09 117 PRO A N 1
ATOM 906 C CA . PRO A 1 117 ? 8.382 -1.419 10.281 1.00 49.09 117 PRO A CA 1
ATOM 907 C C . PRO A 1 117 ? 9.263 -2.412 9.514 1.00 49.09 117 PRO A C 1
ATOM 909 O O . PRO A 1 117 ? 10.482 -2.428 9.647 1.00 49.09 117 PRO A O 1
ATOM 912 N N . ARG A 1 118 ? 8.649 -3.265 8.690 1.00 50.16 118 ARG A N 1
ATOM 913 C CA . ARG A 1 118 ? 9.354 -4.114 7.720 1.00 50.16 118 ARG A CA 1
ATOM 914 C C . ARG A 1 118 ? 9.475 -3.467 6.340 1.00 50.16 118 ARG A C 1
ATOM 916 O O . ARG A 1 118 ? 9.845 -4.143 5.390 1.00 50.16 118 ARG A O 1
ATOM 923 N N . ILE A 1 119 ? 9.318 -2.142 6.238 1.00 52.62 119 ILE A N 1
ATOM 924 C CA . ILE A 1 119 ? 9.934 -1.367 5.145 1.00 52.62 119 ILE A CA 1
ATOM 925 C C . ILE A 1 119 ? 11.409 -1.118 5.499 1.00 52.62 119 ILE A C 1
ATOM 927 O O . ILE A 1 119 ? 11.901 0.002 5.558 1.00 52.62 119 ILE A O 1
ATOM 931 N N . LYS A 1 120 ? 12.124 -2.202 5.785 1.00 40.34 120 LYS A N 1
ATOM 932 C CA . LYS A 1 120 ? 13.563 -2.280 5.585 1.00 40.34 120 LYS A CA 1
ATOM 933 C C . LYS A 1 120 ? 13.752 -3.480 4.678 1.00 40.34 120 LYS A C 1
ATOM 935 O O . LYS A 1 120 ? 14.041 -4.583 5.129 1.00 40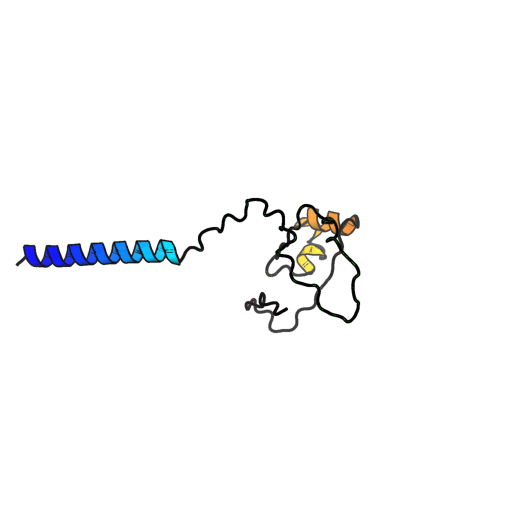.34 120 LYS A O 1
ATOM 940 N N . VAL A 1 121 ? 13.467 -3.264 3.397 1.00 36.75 121 VAL A N 1
ATOM 941 C CA . VAL A 1 121 ? 13.987 -4.134 2.349 1.00 36.75 121 VAL A CA 1
ATOM 942 C C . VAL A 1 121 ? 15.489 -3.886 2.371 1.00 36.75 121 VAL A C 1
ATOM 944 O O . VAL A 1 121 ? 15.970 -2.880 1.856 1.00 36.75 121 VAL A O 1
ATOM 947 N N . THR A 1 122 ? 16.213 -4.725 3.105 1.00 36.97 122 THR A N 1
ATOM 948 C CA . THR A 1 122 ? 17.648 -4.879 2.896 1.00 36.97 122 THR A CA 1
ATOM 949 C C . THR A 1 122 ? 17.764 -5.518 1.519 1.00 36.97 122 THR A C 1
ATOM 951 O O . THR A 1 122 ? 17.378 -6.675 1.352 1.00 36.97 122 THR A O 1
ATOM 954 N N . PHE A 1 123 ? 18.146 -4.709 0.534 1.00 37.75 123 PHE A N 1
ATOM 955 C CA . PHE A 1 123 ? 18.737 -5.215 -0.698 1.00 37.75 123 PHE A CA 1
ATOM 956 C C . PHE A 1 123 ? 20.014 -5.989 -0.368 1.00 37.75 123 PHE A C 1
ATOM 958 O O . PHE A 1 123 ? 20.700 -5.582 0.602 1.00 37.75 123 PHE A O 1
#